Protein AF-A0A5M6CDX4-F1 (afdb_monomer)

Sequence (88 aa):
MTLNEMAMAIPKEYRNQILEENMIYKSIASASDRHMRILFTLWTQYVDPHGENDLDCPMCVTNIFNNFKQLEPALIEIRKQEKILEEL

Organism: NCBI:txid2608001

Mean predicted aligned error: 2.78 Å

Radius of gyration: 12.98 Å; Cα contacts (8 Å, |Δi|>4): 88; chains: 1; bounding box: 31×18×39 Å

pLDDT: mean 95.21, std 4.93, range [61.5, 98.31]

Foldseek 3Di:
DDLLQLLPQQDPVVLCVCVVVVLLVQDDLALPTPSLVVLLVSCCPGRNVPDPADSVDSVSSVVSSVSVVVSVVSSVVVVVVVVVVVVD

Structure (mmCIF, N/CA/C/O backbone):
data_AF-A0A5M6CDX4-F1
#
_entry.id   AF-A0A5M6CDX4-F1
#
loop_
_atom_site.group_PDB
_atom_site.id
_atom_site.type_symbol
_atom_site.label_atom_id
_atom_site.label_alt_id
_atom_site.label_comp_id
_atom_site.label_asym_id
_atom_site.label_entity_id
_atom_site.label_seq_id
_atom_site.pdbx_PDB_ins_code
_atom_site.Cartn_x
_atom_site.Cartn_y
_atom_site.Cartn_z
_atom_site.occupancy
_atom_site.B_iso_or_equiv
_atom_site.auth_seq_id
_atom_site.auth_comp_id
_atom_site.auth_asym_id
_atom_site.auth_atom_id
_atom_site.pdbx_PDB_model_num
ATOM 1 N N . MET A 1 1 ? -14.663 1.376 -9.296 1.00 78.69 1 MET A N 1
ATOM 2 C CA . MET A 1 1 ? -14.646 1.299 -7.824 1.00 78.69 1 MET A CA 1
ATOM 3 C C . MET A 1 1 ? -14.410 2.687 -7.254 1.00 78.69 1 MET A C 1
ATOM 5 O O . MET A 1 1 ? -13.694 3.469 -7.870 1.00 78.69 1 MET A O 1
ATOM 9 N N . THR A 1 2 ? -15.017 3.006 -6.118 1.00 93.38 2 THR A N 1
ATOM 10 C CA . THR A 1 2 ? -14.688 4.187 -5.308 1.00 93.38 2 THR A CA 1
ATOM 11 C C . THR A 1 2 ? -13.380 3.961 -4.537 1.00 93.38 2 THR A C 1
ATOM 13 O O . THR A 1 2 ? -12.928 2.823 -4.406 1.00 93.38 2 THR A O 1
ATOM 16 N N . LEU A 1 3 ? -12.779 5.021 -3.981 1.00 93.69 3 LEU A N 1
ATOM 17 C CA . LEU A 1 3 ? -11.580 4.890 -3.134 1.00 93.69 3 LEU A CA 1
ATOM 18 C C . LEU A 1 3 ? -11.832 3.992 -1.912 1.00 93.69 3 LEU A C 1
ATOM 20 O O . LEU A 1 3 ? -10.984 3.176 -1.570 1.00 93.69 3 LEU A O 1
ATOM 24 N N . ASN A 1 4 ? -13.014 4.081 -1.295 1.00 94.44 4 ASN A N 1
ATOM 25 C CA . ASN A 1 4 ? -13.373 3.211 -0.172 1.00 94.44 4 ASN A CA 1
ATOM 26 C C . ASN A 1 4 ? -13.512 1.748 -0.602 1.00 94.44 4 ASN A C 1
ATOM 28 O O . ASN A 1 4 ? -13.050 0.868 0.113 1.00 94.44 4 ASN A O 1
ATOM 32 N N . GLU A 1 5 ? -14.101 1.475 -1.769 1.00 96.25 5 GLU A N 1
ATOM 33 C CA . GLU A 1 5 ? -14.193 0.107 -2.301 1.00 96.25 5 GLU A CA 1
ATOM 34 C C . GLU A 1 5 ? -12.806 -0.475 -2.598 1.00 96.25 5 GLU A C 1
ATOM 36 O O . GLU A 1 5 ? -12.542 -1.623 -2.256 1.00 96.25 5 GLU A O 1
ATOM 41 N N . MET A 1 6 ? -11.903 0.320 -3.186 1.00 97.19 6 MET A N 1
ATOM 42 C CA . MET A 1 6 ? -10.518 -0.096 -3.451 1.00 97.19 6 MET A CA 1
ATOM 43 C C . MET A 1 6 ? -9.753 -0.366 -2.158 1.00 97.19 6 MET A C 1
ATOM 45 O O . MET A 1 6 ? -9.074 -1.382 -2.042 1.00 97.19 6 MET A O 1
ATOM 49 N N . ALA A 1 7 ? -9.889 0.516 -1.167 1.00 96.94 7 ALA A N 1
ATOM 50 C CA . ALA A 1 7 ? -9.256 0.335 0.128 1.00 96.94 7 ALA A CA 1
ATOM 51 C C . ALA A 1 7 ? -9.793 -0.927 0.813 1.00 96.94 7 ALA A C 1
ATOM 53 O O . ALA A 1 7 ? -9.009 -1.753 1.269 1.00 96.94 7 ALA A O 1
ATOM 54 N N . MET A 1 8 ? -11.113 -1.129 0.816 1.00 97.00 8 MET A N 1
ATOM 55 C CA . MET A 1 8 ? -11.750 -2.298 1.425 1.00 97.00 8 MET A CA 1
ATOM 56 C C . MET A 1 8 ? -11.408 -3.624 0.738 1.00 97.00 8 MET A C 1
ATOM 58 O O . MET A 1 8 ? -11.447 -4.657 1.407 1.00 97.00 8 MET A O 1
ATOM 62 N N . ALA A 1 9 ? -11.050 -3.605 -0.549 1.00 97.88 9 ALA A N 1
ATOM 63 C CA . ALA A 1 9 ? -10.625 -4.797 -1.279 1.00 97.88 9 ALA A CA 1
ATOM 64 C C . ALA A 1 9 ? -9.292 -5.367 -0.759 1.00 97.88 9 ALA A C 1
ATOM 66 O O . ALA A 1 9 ? -9.093 -6.579 -0.778 1.00 97.88 9 ALA A O 1
ATOM 67 N N . ILE A 1 10 ? -8.400 -4.512 -0.246 1.00 98.19 10 ILE A N 1
ATOM 68 C CA . ILE A 1 10 ? -7.144 -4.932 0.389 1.00 98.19 10 ILE A CA 1
ATOM 69 C C . ILE A 1 10 ? -7.467 -5.513 1.775 1.00 98.19 10 ILE A C 1
ATOM 71 O O . ILE A 1 10 ? -8.076 -4.799 2.568 1.00 98.19 10 ILE A O 1
ATOM 75 N N . PRO A 1 11 ? -7.049 -6.743 2.126 1.00 98.06 11 PRO A N 1
ATOM 76 C CA . PRO A 1 11 ? -7.309 -7.328 3.445 1.00 98.06 11 PRO A CA 1
ATOM 77 C C . PRO A 1 11 ? -6.837 -6.457 4.620 1.00 98.06 11 PRO A C 1
ATOM 79 O O . PRO A 1 11 ? -5.845 -5.728 4.518 1.00 98.06 11 PRO A O 1
ATOM 82 N N . LYS A 1 12 ? -7.548 -6.536 5.754 1.00 97.00 12 LYS A N 1
ATOM 83 C CA . LYS A 1 12 ? -7.346 -5.668 6.930 1.00 97.00 12 LYS A CA 1
ATOM 84 C C . LYS A 1 12 ? -5.907 -5.699 7.443 1.00 97.00 12 LYS A C 1
ATOM 86 O O . LYS A 1 12 ? -5.344 -4.653 7.752 1.00 97.00 12 LYS A O 1
ATOM 91 N N . GLU A 1 13 ? -5.305 -6.880 7.508 1.00 97.00 13 GLU A N 1
ATOM 92 C CA . GLU A 1 13 ? -3.922 -7.084 7.928 1.00 97.00 13 GLU A CA 1
ATOM 93 C C . GLU A 1 13 ? -2.935 -6.287 7.065 1.00 97.00 13 GLU A C 1
ATOM 95 O O . GLU A 1 13 ? -2.055 -5.617 7.602 1.00 97.00 13 GLU A O 1
ATOM 100 N N . TYR A 1 14 ? -3.136 -6.258 5.746 1.00 98.31 14 TYR A N 1
ATOM 101 C CA . TYR A 1 14 ? -2.275 -5.516 4.829 1.00 98.31 14 TYR A CA 1
ATOM 102 C C . TYR A 1 14 ? -2.563 -4.016 4.855 1.00 98.31 14 TYR A C 1
ATOM 104 O O . TYR A 1 14 ? -1.625 -3.225 4.800 1.00 98.31 14 TYR A O 1
ATOM 112 N N . ARG A 1 15 ? -3.830 -3.598 5.016 1.00 97.69 15 ARG A N 1
ATOM 113 C CA . ARG A 1 15 ? -4.162 -2.180 5.254 1.00 97.69 15 ARG A CA 1
ATOM 114 C C . ARG A 1 15 ? -3.445 -1.645 6.491 1.00 97.69 15 ARG A C 1
ATOM 116 O O . ARG A 1 15 ? -2.844 -0.574 6.436 1.00 97.69 15 ARG A O 1
ATOM 123 N N . ASN A 1 16 ? -3.480 -2.403 7.587 1.00 96.81 16 ASN A N 1
ATOM 124 C CA . ASN A 1 16 ? -2.792 -2.047 8.825 1.00 96.81 16 ASN A CA 1
ATOM 125 C C . ASN A 1 16 ? -1.287 -1.960 8.604 1.00 96.81 16 ASN A C 1
ATOM 127 O O . ASN A 1 16 ? -0.684 -0.955 8.969 1.00 96.81 16 ASN A O 1
ATOM 131 N N . GLN A 1 17 ? -0.704 -2.955 7.935 1.00 97.44 17 GLN A N 1
ATOM 132 C CA . GLN A 1 17 ? 0.724 -2.974 7.645 1.00 97.44 17 GLN A CA 1
ATOM 133 C C . GLN A 1 17 ? 1.170 -1.758 6.814 1.00 97.44 17 GLN A C 1
ATOM 135 O O . GLN A 1 17 ? 2.178 -1.130 7.140 1.00 97.44 17 GLN A O 1
ATOM 140 N N . ILE A 1 18 ? 0.402 -1.379 5.781 1.00 97.88 18 ILE A N 1
ATOM 141 C CA . ILE A 1 18 ? 0.677 -0.192 4.952 1.00 97.88 18 ILE A CA 1
ATOM 142 C C . ILE A 1 18 ? 0.796 1.068 5.821 1.00 97.88 18 ILE A C 1
ATO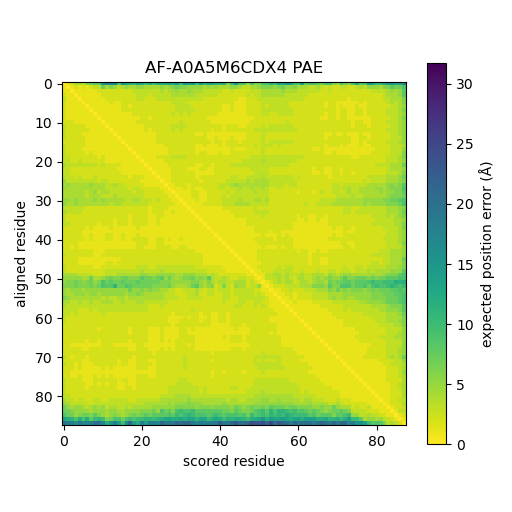M 144 O O . ILE A 1 18 ? 1.737 1.850 5.647 1.00 97.88 18 ILE A O 1
ATOM 148 N N . LEU A 1 19 ? -0.147 1.257 6.751 1.00 97.75 19 LEU A N 1
ATOM 149 C CA . LEU A 1 19 ? -0.211 2.432 7.622 1.00 97.75 19 LEU A CA 1
ATOM 150 C C . LEU A 1 19 ? 0.850 2.398 8.732 1.00 97.75 19 LEU A C 1
ATOM 152 O O . LEU A 1 19 ? 1.523 3.399 8.963 1.00 97.75 19 LEU A O 1
ATOM 156 N N . GLU A 1 20 ? 1.025 1.261 9.406 1.00 96.81 20 GLU A N 1
ATOM 157 C CA . GLU A 1 20 ? 1.961 1.096 10.528 1.00 96.81 20 GLU A CA 1
ATOM 158 C C . GLU A 1 20 ? 3.419 1.249 10.088 1.00 96.81 20 GLU A C 1
ATOM 160 O O . GLU A 1 20 ? 4.218 1.905 10.760 1.00 96.81 20 GLU A O 1
ATOM 165 N N . GLU A 1 21 ? 3.773 0.701 8.925 1.00 96.94 21 GLU A N 1
ATOM 166 C CA . GLU A 1 21 ? 5.121 0.839 8.377 1.00 96.94 21 GLU A CA 1
ATOM 167 C C . GLU A 1 21 ? 5.331 2.174 7.647 1.00 96.94 21 GLU A C 1
ATOM 169 O O . GLU A 1 21 ? 6.473 2.513 7.313 1.00 96.94 21 GLU A O 1
ATOM 174 N N . ASN A 1 22 ? 4.271 2.967 7.452 1.00 96.12 22 ASN A N 1
ATOM 175 C CA . ASN A 1 22 ? 4.263 4.202 6.669 1.00 96.12 22 ASN A CA 1
ATOM 176 C C . ASN A 1 22 ? 4.804 3.976 5.242 1.00 96.12 22 ASN A C 1
ATOM 178 O O . ASN A 1 22 ? 5.665 4.714 4.748 1.00 96.12 22 ASN A O 1
ATOM 182 N N . MET A 1 23 ? 4.344 2.894 4.601 1.00 97.94 23 MET A N 1
ATOM 183 C CA . MET A 1 23 ? 4.898 2.414 3.331 1.00 97.94 23 MET A CA 1
ATOM 184 C C . MET A 1 23 ? 4.765 3.455 2.224 1.00 97.94 23 MET A C 1
ATOM 186 O O . MET A 1 23 ? 5.713 3.667 1.475 1.00 97.94 23 MET A O 1
ATOM 190 N N . ILE A 1 24 ? 3.621 4.138 2.140 1.00 96.75 24 ILE A N 1
ATOM 191 C CA . ILE A 1 24 ? 3.329 5.118 1.082 1.00 96.75 24 ILE A CA 1
ATOM 192 C C . ILE A 1 24 ? 4.338 6.272 1.121 1.00 96.75 24 ILE A C 1
ATOM 194 O O . ILE A 1 24 ? 4.870 6.662 0.085 1.00 96.75 24 ILE A O 1
ATOM 198 N N . TYR A 1 25 ? 4.665 6.778 2.311 1.00 96.44 25 TYR A N 1
ATOM 199 C CA . TYR A 1 25 ? 5.634 7.862 2.472 1.00 96.44 25 TYR A CA 1
ATOM 200 C C . TYR A 1 25 ? 7.087 7.403 2.285 1.00 96.44 25 TYR A C 1
ATOM 202 O O . TYR A 1 25 ? 7.917 8.154 1.777 1.00 96.44 25 TYR A O 1
ATOM 210 N N . LYS A 1 26 ? 7.409 6.174 2.708 1.00 96.69 26 LYS A N 1
ATOM 211 C CA . LYS A 1 26 ? 8.768 5.615 2.617 1.00 96.69 26 LYS A CA 1
ATOM 212 C C . LYS A 1 26 ? 9.108 5.019 1.250 1.00 96.69 26 LYS A C 1
ATOM 214 O O . LYS A 1 26 ? 10.264 4.662 1.049 1.00 96.69 26 LYS A O 1
ATOM 219 N N . SER A 1 27 ? 8.132 4.857 0.361 1.00 95.69 27 SER A N 1
ATOM 220 C CA . SER A 1 27 ? 8.350 4.307 -0.979 1.00 95.69 27 SER A CA 1
ATOM 221 C C . SER A 1 27 ? 8.806 5.385 -1.954 1.00 95.69 27 SER A C 1
ATOM 223 O O . SER A 1 27 ? 8.379 6.540 -1.891 1.00 95.69 27 SER A O 1
ATOM 225 N N . ILE A 1 28 ? 9.587 4.965 -2.941 1.00 95.44 28 ILE A N 1
ATOM 226 C CA . ILE A 1 28 ? 9.765 5.687 -4.203 1.00 95.44 28 ILE A CA 1
ATOM 227 C C . ILE A 1 28 ? 9.160 4.870 -5.349 1.00 95.44 28 ILE A C 1
ATOM 229 O O . ILE A 1 28 ? 9.045 3.650 -5.248 1.00 95.44 28 ILE A O 1
ATOM 233 N N . ALA A 1 29 ? 8.804 5.523 -6.458 1.00 95.31 29 ALA A N 1
ATOM 234 C CA . ALA A 1 29 ? 8.278 4.858 -7.653 1.00 95.31 29 ALA A CA 1
ATOM 235 C C . ALA A 1 29 ? 9.388 4.099 -8.412 1.00 95.31 29 ALA A C 1
ATOM 237 O O . ALA A 1 29 ? 9.808 4.498 -9.495 1.00 95.31 29 ALA A O 1
ATOM 238 N N . SER A 1 30 ? 9.899 3.023 -7.813 1.00 95.38 30 SER A N 1
ATOM 239 C CA . SER A 1 30 ? 10.951 2.172 -8.366 1.00 95.38 30 SER A CA 1
ATOM 240 C C . SER A 1 30 ? 10.656 0.699 -8.107 1.00 95.38 30 SER A C 1
ATOM 242 O O . SER A 1 30 ? 10.299 0.322 -6.992 1.00 95.38 30 SER A O 1
ATOM 244 N N . ALA A 1 31 ? 10.910 -0.151 -9.103 1.00 92.81 31 ALA A N 1
ATOM 245 C CA . ALA A 1 31 ? 10.848 -1.606 -8.964 1.00 92.81 31 ALA A CA 1
ATOM 246 C C . ALA A 1 31 ? 11.857 -2.156 -7.937 1.00 92.81 31 ALA A C 1
ATOM 248 O O . ALA A 1 31 ? 11.663 -3.239 -7.388 1.00 92.81 31 ALA A O 1
ATOM 249 N N . SER A 1 32 ? 12.933 -1.413 -7.654 1.00 95.00 32 SER A N 1
ATOM 250 C CA . SER A 1 32 ? 13.932 -1.781 -6.644 1.00 95.00 32 SER A CA 1
ATOM 251 C C . SER A 1 32 ? 13.532 -1.409 -5.214 1.00 95.00 32 SER A C 1
ATOM 253 O O . SER A 1 32 ? 14.158 -1.889 -4.267 1.00 95.00 32 SER A O 1
ATOM 255 N N . ASP A 1 33 ? 12.505 -0.574 -5.032 1.00 97.25 33 ASP A N 1
ATOM 256 C CA . ASP A 1 33 ? 12.051 -0.160 -3.709 1.00 97.25 33 ASP A CA 1
ATOM 257 C C . ASP A 1 33 ? 11.217 -1.266 -3.051 1.00 97.25 33 ASP A C 1
ATOM 259 O O . ASP A 1 33 ? 10.236 -1.766 -3.606 1.00 97.25 33 ASP A O 1
ATOM 263 N N . ARG A 1 34 ? 11.616 -1.676 -1.843 1.00 96.94 34 ARG A N 1
ATOM 264 C CA . ARG A 1 34 ? 10.974 -2.793 -1.139 1.00 96.94 34 ARG A CA 1
ATOM 265 C C . ARG A 1 34 ? 9.500 -2.518 -0.845 1.00 96.94 34 ARG A C 1
ATOM 267 O O . ARG A 1 34 ? 8.687 -3.424 -1.017 1.00 96.94 34 ARG A O 1
ATOM 274 N N . HIS A 1 35 ? 9.164 -1.323 -0.367 1.00 97.50 35 HIS A N 1
ATOM 275 C CA . HIS A 1 35 ? 7.786 -0.989 -0.024 1.00 97.50 35 HIS A CA 1
ATOM 276 C C . HIS A 1 35 ? 6.942 -0.871 -1.293 1.00 97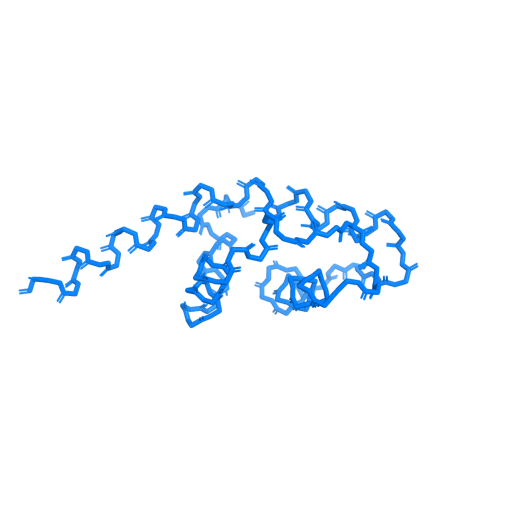.50 35 HIS A C 1
ATOM 278 O O . HIS A 1 35 ? 5.848 -1.423 -1.344 1.00 97.50 35 HIS A O 1
ATOM 284 N N . MET A 1 36 ? 7.485 -0.283 -2.358 1.00 97.56 36 MET A N 1
ATOM 285 C CA . MET A 1 36 ? 6.818 -0.191 -3.650 1.00 97.56 36 MET A CA 1
ATOM 286 C C . MET A 1 36 ? 6.495 -1.568 -4.232 1.00 97.56 36 MET A C 1
ATOM 288 O O . MET A 1 36 ? 5.397 -1.763 -4.740 1.00 97.56 36 MET A O 1
ATOM 292 N N . ARG A 1 37 ? 7.391 -2.558 -4.109 1.00 97.56 37 ARG A N 1
ATOM 293 C CA . ARG A 1 37 ? 7.108 -3.944 -4.531 1.00 97.56 37 ARG A CA 1
ATOM 294 C C . ARG A 1 37 ? 5.941 -4.566 -3.766 1.00 97.56 37 ARG A C 1
ATOM 296 O O . ARG A 1 37 ? 5.131 -5.275 -4.362 1.00 97.56 37 ARG A O 1
ATOM 303 N N . ILE A 1 38 ? 5.849 -4.305 -2.461 1.00 97.94 38 ILE A N 1
ATOM 304 C CA . ILE A 1 38 ? 4.730 -4.766 -1.628 1.00 97.94 38 ILE A CA 1
ATOM 305 C C . ILE A 1 38 ? 3.438 -4.080 -2.076 1.00 97.94 38 ILE A C 1
ATOM 307 O O . ILE A 1 38 ? 2.473 -4.766 -2.397 1.00 97.94 38 ILE A O 1
ATOM 311 N N . LEU A 1 39 ? 3.439 -2.748 -2.172 1.00 98.12 39 LEU A N 1
ATOM 312 C CA . LEU A 1 39 ? 2.292 -1.964 -2.631 1.00 98.12 39 LEU A CA 1
ATOM 313 C C . LEU A 1 39 ? 1.814 -2.436 -4.012 1.00 98.12 39 LEU A C 1
ATOM 315 O O . LEU A 1 39 ? 0.630 -2.698 -4.200 1.00 98.12 39 LEU A O 1
ATOM 319 N N . PHE A 1 40 ? 2.739 -2.637 -4.950 1.00 98.19 40 PHE A N 1
ATOM 320 C CA . PHE A 1 40 ? 2.444 -3.167 -6.278 1.00 98.19 40 PHE A CA 1
ATOM 321 C C . PHE A 1 40 ? 1.764 -4.535 -6.211 1.00 98.19 40 PHE A C 1
ATOM 323 O O . PHE A 1 40 ? 0.733 -4.738 -6.843 1.00 98.19 40 PHE A O 1
ATOM 330 N N . THR A 1 41 ? 2.305 -5.450 -5.403 1.00 97.88 41 THR A N 1
ATOM 331 C CA . THR A 1 41 ? 1.750 -6.800 -5.231 1.00 97.88 41 THR A CA 1
ATOM 332 C C . THR A 1 41 ? 0.332 -6.751 -4.667 1.00 97.88 41 THR A C 1
ATOM 334 O O . THR A 1 41 ? -0.554 -7.43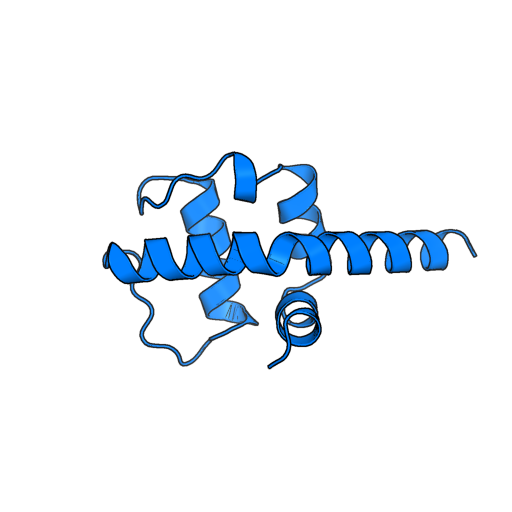8 -5.160 1.00 97.88 41 THR A O 1
ATOM 337 N N . LEU A 1 42 ? 0.088 -5.910 -3.660 1.00 98.12 42 LEU A N 1
ATOM 338 C CA . LEU A 1 42 ? -1.243 -5.756 -3.071 1.00 98.12 42 LEU A CA 1
ATOM 339 C C . LEU A 1 42 ? -2.241 -5.168 -4.075 1.00 98.12 42 LEU A C 1
ATOM 341 O O . LEU A 1 42 ? -3.387 -5.612 -4.134 1.00 98.12 42 LEU A O 1
ATOM 345 N N . TRP A 1 43 ? -1.811 -4.207 -4.894 1.00 98.06 43 TRP A N 1
ATOM 346 C CA . TRP A 1 43 ? -2.653 -3.635 -5.941 1.00 98.06 43 TRP A CA 1
ATOM 347 C C . TRP A 1 43 ? -3.075 -4.686 -6.966 1.00 98.06 43 TRP A C 1
ATOM 349 O O . TRP A 1 43 ? -4.267 -4.857 -7.214 1.00 98.06 43 TRP A O 1
ATOM 359 N N . THR A 1 44 ? -2.114 -5.427 -7.519 1.00 97.06 44 THR A N 1
ATOM 360 C CA . THR A 1 44 ? -2.375 -6.423 -8.566 1.00 97.06 44 THR A CA 1
ATOM 361 C C . THR A 1 44 ? -3.006 -7.708 -8.050 1.00 97.06 44 THR A C 1
ATOM 363 O O . THR A 1 44 ? -3.429 -8.532 -8.846 1.00 97.06 44 THR A O 1
ATOM 366 N N . GLN A 1 45 ? -3.092 -7.917 -6.738 1.00 97.62 45 GLN A N 1
ATOM 367 C CA . GLN A 1 45 ? -3.815 -9.059 -6.175 1.00 97.62 45 GLN A CA 1
ATOM 368 C C . GLN A 1 45 ? -5.246 -8.711 -5.773 1.00 97.62 45 GLN A C 1
ATOM 370 O O . GLN A 1 45 ? -6.143 -9.531 -5.958 1.00 97.62 45 GLN A O 1
ATOM 375 N N . TYR A 1 46 ? -5.464 -7.515 -5.221 1.00 97.94 46 TYR A N 1
ATOM 376 C CA . TYR A 1 46 ? -6.719 -7.195 -4.540 1.00 97.94 46 TYR A CA 1
ATOM 377 C C . TYR A 1 46 ? -7.513 -6.062 -5.182 1.00 97.94 46 TYR A C 1
ATOM 379 O O . TYR A 1 46 ? -8.736 -6.058 -5.083 1.00 97.94 46 TYR A O 1
ATOM 387 N N . VAL A 1 47 ? -6.850 -5.104 -5.832 1.00 97.19 47 VAL A N 1
ATOM 388 C CA . VAL A 1 47 ? -7.525 -3.923 -6.394 1.00 97.19 47 VAL A CA 1
ATOM 389 C C . VAL A 1 47 ? -7.769 -4.085 -7.890 1.00 97.19 47 VAL A C 1
ATOM 391 O O . VAL A 1 47 ? -8.865 -3.799 -8.365 1.00 97.19 47 VAL A O 1
ATOM 394 N N . ASP A 1 48 ? -6.764 -4.559 -8.623 1.00 96.12 48 ASP A N 1
ATOM 395 C CA . ASP A 1 48 ? -6.808 -4.695 -10.078 1.00 96.12 48 ASP A CA 1
ATOM 396 C C . ASP A 1 48 ? -6.130 -5.998 -10.552 1.00 96.12 48 ASP A C 1
ATOM 398 O O . ASP A 1 48 ? -5.052 -5.967 -11.154 1.00 96.12 48 ASP A O 1
ATOM 402 N N . PRO A 1 49 ? -6.737 -7.169 -10.265 1.00 94.81 49 PRO A N 1
ATOM 403 C CA . PRO A 1 49 ? -6.156 -8.479 -10.574 1.00 94.81 49 PRO A CA 1
ATOM 404 C C . PRO A 1 49 ? -6.135 -8.847 -12.057 1.00 94.81 49 PRO A C 1
ATOM 406 O O . PRO A 1 49 ? -5.508 -9.831 -12.446 1.00 94.81 49 PRO A O 1
ATOM 409 N N . HIS A 1 5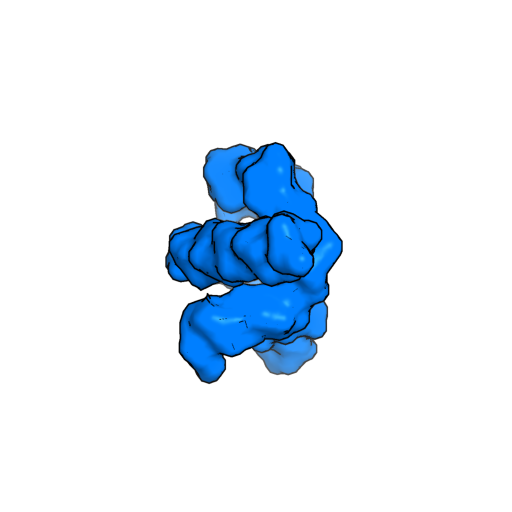0 ? -6.834 -8.080 -12.887 1.00 93.88 50 HIS A N 1
ATOM 410 C CA . HIS A 1 50 ? -6.912 -8.300 -14.329 1.00 93.88 50 HIS A CA 1
ATOM 411 C C . HIS A 1 50 ? -6.292 -7.152 -15.130 1.00 93.88 50 HIS A C 1
ATOM 413 O O . HIS A 1 50 ? -6.349 -7.175 -16.358 1.00 93.88 50 HIS A O 1
ATOM 419 N N . GLY A 1 51 ? -5.709 -6.160 -14.455 1.00 89.75 51 GLY A N 1
ATOM 420 C CA . GLY A 1 51 ? -5.012 -5.063 -15.103 1.00 89.75 51 GLY A CA 1
ATOM 421 C C . GLY A 1 51 ? -3.670 -5.495 -15.678 1.00 89.75 51 GLY A C 1
ATOM 422 O O . GLY A 1 51 ? -2.956 -6.320 -15.104 1.00 89.75 51 GLY A O 1
ATOM 423 N N . GLU A 1 52 ? -3.295 -4.885 -16.799 1.00 87.75 52 GLU A N 1
ATOM 424 C CA . GLU A 1 52 ? -1.985 -5.051 -17.434 1.00 87.75 52 GLU A CA 1
ATOM 425 C C . GLU A 1 52 ? -0.921 -4.240 -16.675 1.00 87.75 52 GLU A C 1
ATOM 427 O O . GLU A 1 52 ? -0.384 -3.244 -17.156 1.00 87.75 52 GLU A O 1
ATOM 432 N N . ASN A 1 53 ? -0.660 -4.642 -15.431 1.00 90.75 53 ASN A N 1
ATOM 433 C CA . ASN A 1 53 ? 0.318 -4.012 -14.557 1.00 90.75 53 ASN A CA 1
ATOM 434 C C . ASN A 1 53 ? 1.625 -4.813 -14.584 1.00 90.75 53 ASN A C 1
ATOM 436 O O . ASN A 1 53 ? 1.656 -5.976 -14.185 1.00 90.75 53 ASN A O 1
A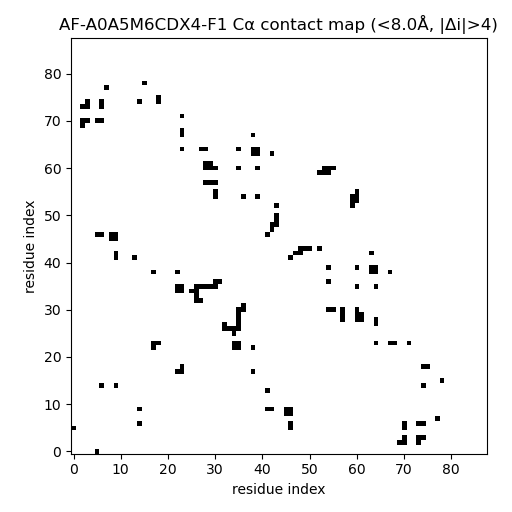TOM 440 N N . ASP A 1 54 ? 2.714 -4.163 -14.987 1.00 92.31 54 ASP A N 1
ATOM 441 C CA . ASP A 1 54 ? 4.061 -4.740 -14.984 1.00 92.31 54 ASP A CA 1
ATOM 442 C C . ASP A 1 54 ? 4.977 -3.969 -14.018 1.00 92.31 54 ASP A C 1
ATOM 444 O O . ASP A 1 54 ? 5.015 -2.736 -14.026 1.00 92.31 54 ASP A O 1
ATOM 448 N N . LEU A 1 55 ? 5.695 -4.689 -13.154 1.00 91.19 55 LEU A N 1
ATOM 449 C CA . LEU A 1 55 ? 6.627 -4.094 -12.196 1.00 91.19 55 LEU A CA 1
ATOM 450 C C . LEU A 1 55 ? 7.868 -3.526 -12.905 1.00 91.19 55 LEU A C 1
ATOM 452 O O . LEU A 1 55 ? 8.458 -2.567 -12.412 1.00 91.19 55 LEU A O 1
ATOM 456 N N . ASP A 1 56 ? 8.228 -4.060 -14.075 1.00 92.81 56 ASP A N 1
ATOM 457 C CA . ASP A 1 56 ? 9.340 -3.565 -14.891 1.00 92.81 56 ASP A CA 1
ATOM 458 C C . ASP A 1 56 ? 8.943 -2.348 -15.749 1.00 92.81 56 ASP A C 1
ATOM 460 O O . ASP A 1 56 ? 9.800 -1.678 -16.327 1.00 92.81 56 ASP A O 1
ATOM 464 N N . CYS A 1 57 ? 7.651 -2.003 -15.788 1.00 94.62 57 CYS A N 1
ATOM 465 C CA . CYS A 1 57 ? 7.113 -0.821 -16.455 1.00 94.62 57 CYS A CA 1
ATOM 466 C C . CYS A 1 57 ? 7.155 0.406 -15.513 1.00 94.62 57 CYS A C 1
ATOM 468 O O . CYS A 1 57 ? 6.335 0.515 -14.594 1.00 94.62 57 CYS A O 1
ATOM 470 N N . PRO A 1 58 ? 8.028 1.413 -15.748 1.00 94.44 58 PRO A N 1
ATOM 471 C CA . PRO A 1 58 ? 8.174 2.553 -14.833 1.00 94.44 58 PRO A CA 1
ATOM 472 C C . PRO A 1 58 ? 6.893 3.382 -14.683 1.00 94.44 58 PRO A C 1
ATOM 474 O O . PRO A 1 58 ? 6.601 3.919 -13.611 1.00 94.44 58 PRO A O 1
ATOM 477 N N . MET A 1 59 ? 6.105 3.472 -15.759 1.00 95.88 59 MET A N 1
ATOM 478 C CA . MET A 1 59 ? 4.818 4.165 -15.751 1.00 95.88 59 MET A CA 1
ATOM 479 C C . MET A 1 59 ? 3.794 3.426 -14.885 1.00 95.88 59 MET A C 1
ATOM 481 O O . MET A 1 59 ? 3.087 4.057 -14.107 1.00 95.88 59 MET A O 1
ATOM 485 N N . CYS A 1 60 ? 3.762 2.097 -14.958 1.00 96.00 60 CYS A N 1
ATOM 486 C CA . CYS A 1 60 ? 2.860 1.247 -14.190 1.00 96.00 60 CYS A CA 1
ATOM 487 C C . CYS A 1 60 ? 3.166 1.353 -12.688 1.00 96.00 60 CYS A C 1
ATOM 489 O O . CYS A 1 60 ? 2.271 1.612 -11.882 1.00 96.00 60 CYS A O 1
ATOM 491 N N . VAL A 1 61 ? 4.452 1.286 -12.322 1.00 97.12 61 VAL A N 1
ATOM 492 C CA . VAL A 1 61 ? 4.925 1.515 -10.946 1.00 97.12 61 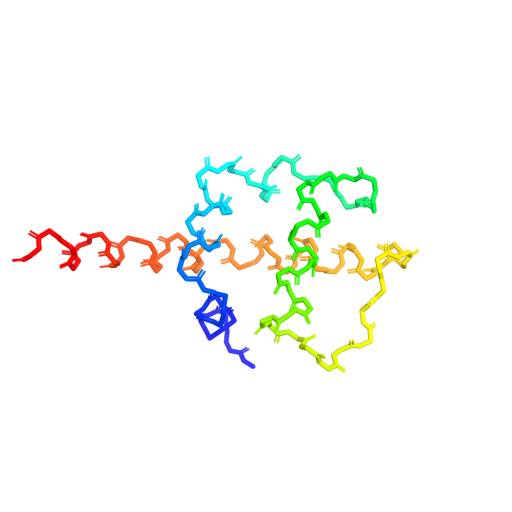VAL A CA 1
ATOM 493 C C . VAL A 1 61 ? 4.533 2.909 -10.449 1.00 97.12 61 VAL A C 1
ATOM 495 O O . VAL A 1 61 ? 4.000 3.048 -9.348 1.00 97.12 61 VAL A O 1
ATOM 498 N N . THR A 1 62 ? 4.744 3.944 -11.266 1.00 97.56 62 THR A N 1
ATOM 499 C CA . THR A 1 62 ? 4.384 5.330 -10.922 1.00 97.56 62 THR A CA 1
ATOM 500 C C . THR A 1 62 ? 2.878 5.500 -10.723 1.00 97.56 62 THR A C 1
ATOM 502 O O . THR A 1 62 ? 2.452 6.167 -9.779 1.00 97.56 62 THR A O 1
ATOM 505 N N . ASN A 1 63 ? 2.064 4.880 -11.577 1.00 97.00 63 ASN A N 1
ATOM 506 C CA . ASN A 1 63 ? 0.610 4.939 -11.481 1.00 97.00 63 ASN A CA 1
ATOM 507 C C . ASN A 1 63 ? 0.122 4.2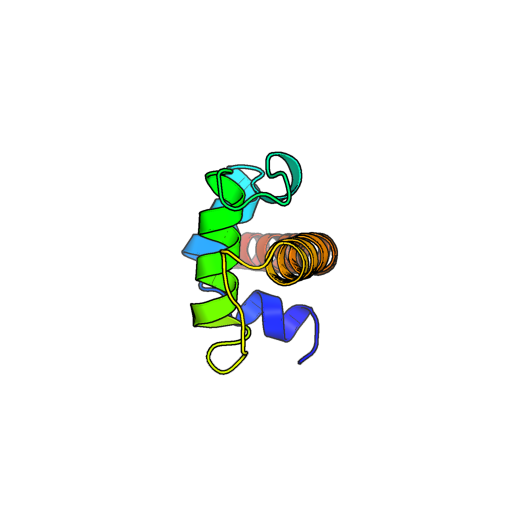93 -10.188 1.00 97.00 63 ASN A C 1
ATOM 509 O O . ASN A 1 63 ? -0.611 4.930 -9.436 1.00 97.00 63 ASN A O 1
ATOM 513 N N . ILE A 1 64 ? 0.585 3.082 -9.871 1.00 97.44 64 ILE A N 1
ATOM 514 C CA . ILE A 1 64 ? 0.198 2.405 -8.628 1.00 97.44 64 ILE A CA 1
ATOM 515 C C . ILE A 1 64 ? 0.669 3.197 -7.405 1.00 97.44 64 ILE A C 1
ATOM 517 O 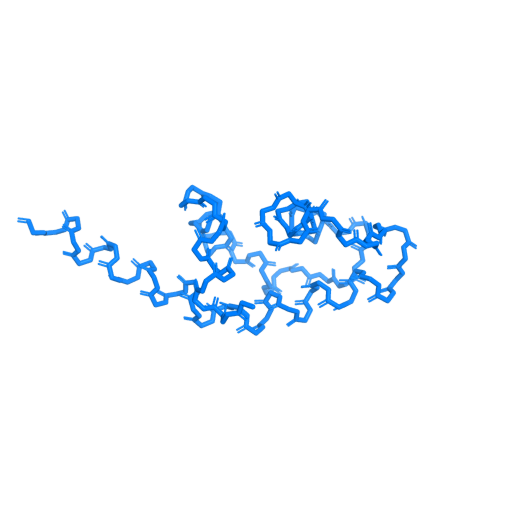O . ILE A 1 64 ? -0.097 3.370 -6.458 1.00 97.44 64 ILE A O 1
ATOM 521 N N . PHE A 1 65 ? 1.882 3.755 -7.430 1.00 98.00 65 PHE A N 1
ATOM 522 C CA . PHE A 1 65 ? 2.362 4.614 -6.346 1.00 98.00 65 PHE A CA 1
ATOM 523 C C . PHE A 1 65 ? 1.440 5.819 -6.110 1.00 98.00 65 PHE A C 1
ATOM 525 O O . PHE A 1 65 ? 1.050 6.108 -4.976 1.00 98.00 65 PHE A O 1
ATOM 532 N N . ASN A 1 66 ? 1.044 6.504 -7.184 1.00 97.88 66 ASN A N 1
ATOM 533 C CA . ASN A 1 66 ? 0.119 7.632 -7.108 1.00 97.88 66 ASN A CA 1
ATOM 534 C C . ASN A 1 66 ? -1.290 7.207 -6.679 1.00 97.88 66 ASN A C 1
ATOM 536 O O . ASN A 1 66 ? -1.955 7.959 -5.967 1.00 97.88 66 ASN A O 1
ATOM 540 N N . ASN A 1 67 ? -1.736 6.012 -7.064 1.00 97.31 67 ASN A N 1
ATOM 541 C CA . ASN A 1 67 ? -3.007 5.464 -6.610 1.00 97.31 67 ASN A CA 1
ATOM 542 C C . ASN A 1 67 ? -2.990 5.231 -5.098 1.00 97.31 67 ASN A C 1
ATOM 544 O O . ASN A 1 67 ? -3.924 5.645 -4.421 1.00 97.31 67 ASN A O 1
ATOM 548 N N . PHE A 1 68 ? -1.914 4.668 -4.540 1.00 98.06 68 PHE A N 1
ATOM 549 C CA . PHE A 1 68 ? -1.791 4.519 -3.087 1.00 98.06 68 PHE A CA 1
ATOM 550 C C . PHE A 1 68 ? -1.795 5.858 -2.353 1.00 98.06 68 PHE A C 1
ATOM 552 O O . PHE A 1 68 ? -2.472 5.977 -1.336 1.00 98.06 68 PHE A O 1
ATOM 559 N N . LYS A 1 69 ? -1.133 6.893 -2.886 1.00 97.69 69 LYS A N 1
ATOM 560 C CA . LYS A 1 69 ? -1.222 8.251 -2.316 1.00 97.69 69 LYS A CA 1
ATOM 561 C C . LYS A 1 69 ? -2.653 8.783 -2.275 1.00 97.69 69 LYS A C 1
ATOM 563 O O . LYS A 1 69 ? -3.039 9.435 -1.314 1.00 97.69 69 LYS A O 1
ATOM 568 N N . GLN A 1 70 ? -3.449 8.502 -3.304 1.00 96.94 70 GLN A N 1
ATOM 569 C CA . GLN A 1 70 ? -4.865 8.879 -3.331 1.00 96.94 70 GLN A CA 1
ATOM 570 C C . GLN A 1 70 ? -5.723 8.001 -2.408 1.00 96.94 70 GLN A C 1
ATOM 572 O O . GLN A 1 70 ? -6.742 8.461 -1.899 1.00 96.94 70 GLN A O 1
ATOM 577 N N . LEU A 1 71 ? -5.312 6.751 -2.187 1.00 96.62 71 LEU A N 1
ATOM 578 C CA . LEU A 1 71 ? -6.004 5.779 -1.344 1.00 96.62 71 LEU A CA 1
ATOM 579 C C . LEU A 1 71 ? -5.744 5.990 0.155 1.00 96.62 71 LEU A C 1
ATOM 581 O O . LEU A 1 71 ? -6.556 5.580 0.982 1.00 96.62 71 LEU A O 1
ATOM 585 N N . GLU A 1 72 ? -4.635 6.641 0.513 1.00 96.81 72 GLU A N 1
ATOM 586 C CA . GLU A 1 72 ? -4.193 6.849 1.897 1.00 96.81 72 GLU A CA 1
ATOM 587 C C . GLU A 1 72 ? -5.280 7.428 2.824 1.00 96.81 72 GLU A C 1
ATOM 589 O O . GLU A 1 72 ? -5.508 6.840 3.887 1.00 96.81 72 GLU A O 1
ATOM 594 N N . PRO A 1 73 ? -6.028 8.492 2.458 1.00 97.19 73 PRO A N 1
ATOM 595 C CA . PRO A 1 73 ? -7.076 9.022 3.328 1.00 97.19 73 PRO A CA 1
ATOM 596 C C . PRO A 1 73 ? -8.183 8.001 3.626 1.00 97.19 73 PRO A C 1
ATOM 598 O O . PRO A 1 73 ? -8.675 7.944 4.753 1.00 97.19 73 PRO A O 1
ATOM 601 N N . ALA A 1 74 ? -8.545 7.167 2.644 1.00 97.75 74 ALA A N 1
ATOM 602 C CA . ALA A 1 74 ? -9.552 6.120 2.813 1.00 97.75 74 ALA A CA 1
ATOM 603 C C . ALA A 1 74 ? -9.051 4.998 3.735 1.00 97.75 74 ALA A C 1
ATOM 605 O O . ALA A 1 74 ? -9.784 4.559 4.620 1.00 97.75 74 ALA A O 1
ATOM 606 N N . LEU A 1 75 ? -7.788 4.579 3.588 1.00 97.88 75 LEU A N 1
ATOM 607 C CA . LEU A 1 75 ? -7.160 3.594 4.480 1.00 97.88 75 LEU A CA 1
ATOM 608 C C . LEU A 1 75 ? -7.164 4.076 5.938 1.00 97.88 75 LEU A C 1
ATOM 610 O O . LEU A 1 75 ? -7.513 3.316 6.843 1.00 97.88 75 LEU A O 1
ATOM 614 N N . ILE A 1 76 ? -6.815 5.347 6.164 1.00 97.44 76 ILE A N 1
ATOM 615 C CA . ILE A 1 76 ? -6.814 5.962 7.498 1.00 97.44 76 ILE A CA 1
ATOM 616 C C . ILE A 1 76 ? -8.225 5.985 8.091 1.00 97.44 76 ILE A C 1
ATOM 618 O O . ILE A 1 76 ? -8.401 5.655 9.265 1.00 97.44 76 ILE A O 1
ATOM 622 N N . GLU A 1 77 ? -9.223 6.382 7.304 1.00 97.12 77 GLU A N 1
ATOM 623 C CA . GLU A 1 77 ? -10.606 6.478 7.771 1.00 97.12 77 GLU A CA 1
ATOM 624 C C . GLU A 1 77 ? -11.181 5.107 8.143 1.00 97.12 77 GLU A C 1
ATOM 626 O O . GLU A 1 77 ? -11.727 4.946 9.235 1.00 97.12 77 GLU A O 1
ATOM 631 N N . ILE A 1 78 ? -10.960 4.089 7.306 1.00 96.69 78 ILE A N 1
ATOM 632 C CA . ILE A 1 78 ? -11.351 2.704 7.604 1.00 96.69 78 ILE A CA 1
ATOM 633 C C . ILE A 1 78 ? -10.704 2.236 8.911 1.00 96.69 78 ILE A C 1
ATOM 635 O O . ILE A 1 78 ? -11.392 1.717 9.789 1.00 96.69 78 ILE A 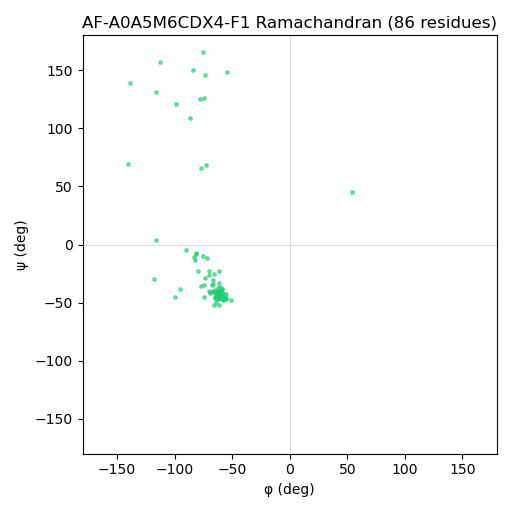O 1
ATOM 639 N N . ARG A 1 79 ? -9.398 2.475 9.099 1.00 95.94 79 ARG A N 1
ATOM 640 C CA . ARG A 1 79 ? -8.707 2.072 10.331 1.00 95.94 79 ARG A CA 1
ATOM 641 C C . ARG A 1 79 ? -9.275 2.766 11.571 1.00 95.94 79 ARG A C 1
ATOM 643 O O . ARG A 1 79 ? -9.356 2.138 12.625 1.00 95.94 79 ARG A O 1
ATOM 650 N N . LYS A 1 80 ? -9.661 4.042 11.475 1.00 95.50 80 LYS A N 1
ATOM 651 C CA . LYS A 1 80 ? -10.311 4.765 12.583 1.00 95.50 80 LYS A CA 1
ATOM 652 C C . LYS A 1 80 ? -11.655 4.138 12.946 1.00 95.50 80 LYS A C 1
ATOM 654 O O . LYS A 1 80 ? -11.901 3.898 14.123 1.00 95.50 80 LYS A O 1
ATOM 659 N N . GLN A 1 81 ? -12.486 3.844 11.950 1.00 93.81 81 GLN A N 1
ATOM 660 C CA . GLN A 1 81 ? -13.795 3.217 12.154 1.00 93.81 81 GLN A CA 1
ATOM 661 C C . GLN A 1 81 ? -13.665 1.824 12.778 1.00 93.81 81 GLN A C 1
ATOM 663 O O . GLN A 1 81 ? -14.382 1.502 13.722 1.00 93.81 81 GLN A O 1
ATOM 668 N N . GLU A 1 82 ? -12.707 1.021 12.308 1.00 93.12 82 GLU A N 1
ATOM 669 C CA . GLU A 1 82 ? -12.427 -0.302 12.872 1.00 93.12 82 GLU A CA 1
ATOM 670 C C . GLU A 1 82 ? -11.958 -0.226 14.332 1.00 93.12 82 GLU A C 1
ATOM 672 O O . GLU A 1 82 ? -12.399 -1.037 15.138 1.00 93.12 82 GLU A O 1
ATOM 677 N N . LYS A 1 83 ? -11.112 0.751 14.695 1.00 90.81 83 LYS A N 1
ATOM 678 C CA . LYS A 1 83 ? -10.688 0.946 16.093 1.00 90.81 83 LYS A CA 1
ATOM 679 C C . LYS A 1 83 ? -11.853 1.318 17.005 1.00 90.81 83 LYS A C 1
ATOM 681 O O . LYS A 1 83 ? -11.968 0.760 18.085 1.00 90.81 83 LYS A O 1
ATOM 686 N N . ILE A 1 84 ? -12.732 2.215 16.554 1.00 92.00 84 ILE A N 1
ATOM 687 C CA . ILE A 1 84 ? -13.938 2.578 17.313 1.00 92.00 84 ILE A CA 1
ATOM 688 C C . ILE A 1 84 ? -14.809 1.340 17.551 1.00 92.00 84 ILE A C 1
ATOM 690 O O . ILE A 1 84 ? -15.317 1.158 18.649 1.00 92.00 84 ILE A O 1
ATOM 694 N N . LEU A 1 85 ? -14.969 0.481 16.540 1.00 89.50 85 LEU A N 1
ATOM 695 C CA . LEU A 1 85 ? -15.759 -0.745 16.663 1.00 89.50 85 LEU A CA 1
ATOM 696 C C . LEU A 1 85 ? -15.118 -1.779 17.604 1.00 89.50 85 LEU A C 1
ATOM 698 O O . LEU A 1 85 ? -15.842 -2.492 18.283 1.00 89.50 85 LEU A O 1
ATOM 702 N N . GLU A 1 86 ? -13.787 -1.874 17.632 1.00 88.19 86 GLU A N 1
ATOM 703 C CA . GLU A 1 86 ? -13.042 -2.763 18.540 1.00 88.19 86 GLU A CA 1
ATOM 704 C C . GLU A 1 86 ? -13.107 -2.317 20.012 1.00 88.19 86 GLU A C 1
ATOM 706 O O . GLU A 1 86 ? -12.893 -3.134 20.905 1.00 88.19 86 GLU A O 1
ATOM 711 N N . GLU A 1 87 ? -13.373 -1.033 20.266 1.00 81.75 87 GLU A N 1
ATOM 712 C CA . GLU A 1 87 ? -13.462 -0.435 21.607 1.00 81.75 87 GLU A CA 1
ATOM 713 C C . GLU A 1 87 ? -14.884 -0.474 22.211 1.00 81.75 87 GLU A C 1
ATOM 715 O O . GLU A 1 87 ? -15.059 -0.083 23.369 1.00 81.75 87 GLU A O 1
ATOM 720 N N . LEU A 1 88 ? -15.884 -0.942 21.451 1.00 61.50 88 LEU A N 1
ATOM 721 C CA . LEU A 1 88 ? -17.281 -1.136 21.878 1.00 61.50 88 LEU A CA 1
ATOM 722 C C . LEU A 1 88 ? -17.537 -2.562 22.383 1.00 61.50 88 LEU A C 1
ATOM 724 O O . LEU A 1 88 ? -18.296 -2.685 23.373 1.00 61.50 88 LEU A O 1
#

Secondary structure (DSSP, 8-state):
--HHHHHHHS-HHHHHHHHHTTHHHH--S-TT-HHHHHHHHHIIIII-TTS---TT-HHHHHHHHHHHHHHHHHHHHHHHHHHHHHT-

Solvent-accessible surface area (backbone atoms only — not comparable to full-atom values): 4981 Å² total; per-residue (Å²): 128,55,60,60,55,43,42,64,46,38,55,68,73,58,53,48,49,42,62,75,69,39,32,76,80,73,34,52,71,39,71,86,29,70,48,31,46,50,53,50,51,51,38,47,65,44,63,41,67,84,56,97,72,43,68,89,36,65,66,46,36,38,50,52,50,52,49,48,63,68,31,45,66,42,47,53,50,51,52,51,54,51,52,56,60,73,76,106